Protein AF-A0A941ITP2-F1 (afdb_monomer_lite)

pLDDT: mean 95.42, std 4.67, range [64.19, 98.06]

InterPro domains:
  IPR043502 DNA/RN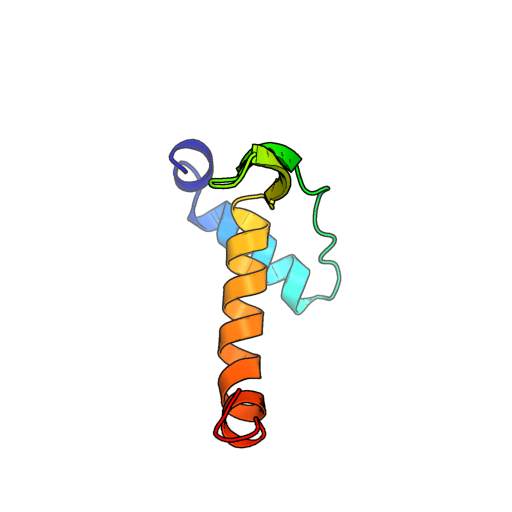A polymerase superfamily [SSF56672] (3-73)

Organism: NCBI:txid1508375

Sequence (74 aa):
MAEFEKDLKNNLYRIWNRMSSGAYFPPEVKAVAIPKSGGGTRILGVPSVGDRVAQTVVAAHLSVRVEPVFHPDS

Foldseek 3Di:
DVVCVVPVVVLVVVLVVCVVVVNDDFDFFDWDWDADPVGDTDTDGHGDP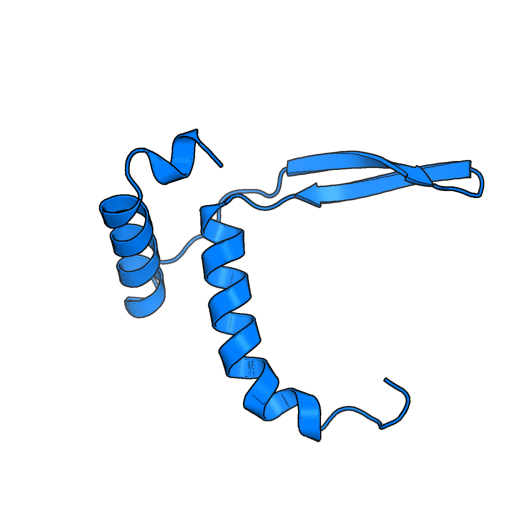SVVVVVVVVCVVVCVPCVVVDDPVD

Structure (mmCIF, N/CA/C/O backbone):
data_AF-A0A941ITP2-F1
#
_entry.id   AF-A0A941ITP2-F1
#
loop_
_atom_site.group_PDB
_atom_site.id
_atom_site.type_symbol
_atom_site.label_atom_id
_atom_site.label_alt_id
_atom_site.label_comp_id
_atom_site.label_asym_id
_atom_site.label_entity_id
_atom_site.label_seq_id
_atom_site.pdbx_PDB_ins_code
_atom_site.Cartn_x
_atom_site.Cartn_y
_atom_site.Cartn_z
_atom_site.occupancy
_atom_site.B_iso_or_equiv
_atom_site.auth_seq_id
_atom_site.auth_comp_id
_atom_site.auth_asym_id
_atom_site.auth_atom_id
_atom_site.pdbx_PDB_model_num
ATOM 1 N N . MET A 1 1 ? 3.323 8.768 8.779 1.00 64.19 1 MET A N 1
ATOM 2 C CA . MET A 1 1 ? 4.028 9.063 7.512 1.00 64.19 1 MET A CA 1
ATOM 3 C C . MET A 1 1 ? 5.419 9.585 7.814 1.00 64.19 1 MET A C 1
ATOM 5 O O . MET A 1 1 ? 6.359 8.924 7.403 1.00 64.19 1 MET A O 1
ATOM 9 N N . ALA A 1 2 ? 5.537 10.604 8.677 1.00 82.38 2 ALA A N 1
ATOM 10 C CA . ALA A 1 2 ? 6.814 11.129 9.173 1.00 82.38 2 ALA A CA 1
ATOM 11 C C . ALA A 1 2 ? 7.866 10.058 9.536 1.00 82.38 2 ALA A C 1
ATOM 13 O O . ALA A 1 2 ? 9.012 10.181 9.133 1.00 82.38 2 ALA A O 1
ATOM 14 N N . GLU A 1 3 ? 7.492 8.974 10.228 1.00 89.75 3 GLU A N 1
ATOM 15 C CA . GLU A 1 3 ? 8.440 7.897 10.577 1.00 89.75 3 GLU A CA 1
ATOM 16 C C . GLU A 1 3 ? 9.008 7.149 9.356 1.00 89.75 3 GLU A C 1
ATOM 18 O O . GLU A 1 3 ? 10.197 6.859 9.302 1.00 89.75 3 GLU A O 1
ATOM 23 N N . PHE A 1 4 ? 8.171 6.855 8.357 1.00 92.19 4 PHE A N 1
ATOM 24 C CA . PHE A 1 4 ? 8.580 6.133 7.146 1.00 92.19 4 PHE A CA 1
ATOM 25 C C . PHE A 1 4 ? 9.452 7.010 6.236 1.00 92.19 4 PHE A C 1
ATOM 27 O O . PHE A 1 4 ? 10.378 6.524 5.589 1.00 92.19 4 PHE A O 1
ATOM 34 N N . GLU A 1 5 ? 9.164 8.309 6.204 1.00 94.38 5 GLU A N 1
ATOM 35 C CA . GLU A 1 5 ? 9.858 9.285 5.360 1.00 94.38 5 GLU A CA 1
ATOM 36 C C . GLU A 1 5 ? 11.256 9.645 5.877 1.00 94.38 5 GLU A C 1
ATOM 38 O O . GLU A 1 5 ? 12.117 9.991 5.070 1.00 94.38 5 GLU A O 1
ATOM 43 N N . LYS A 1 6 ? 11.523 9.488 7.185 1.00 97.12 6 LYS A N 1
ATOM 44 C CA . LYS A 1 6 ? 12.860 9.696 7.778 1.00 97.12 6 LYS A CA 1
ATOM 45 C C . LYS A 1 6 ? 13.960 8.890 7.079 1.00 97.12 6 LYS A C 1
ATOM 47 O O . LYS A 1 6 ? 15.084 9.368 6.986 1.00 97.12 6 LYS A O 1
ATOM 52 N N . ASP A 1 7 ? 13.636 7.694 6.584 1.00 96.69 7 ASP A N 1
ATOM 53 C CA . ASP A 1 7 ? 14.563 6.825 5.848 1.00 96.69 7 ASP A CA 1
ATOM 54 C C . ASP A 1 7 ? 13.968 6.367 4.505 1.00 96.69 7 ASP A C 1
ATOM 56 O O . ASP A 1 7 ? 13.962 5.187 4.140 1.00 96.69 7 ASP A O 1
ATOM 60 N N . LEU A 1 8 ? 13.395 7.326 3.768 1.00 96.75 8 LEU A N 1
ATOM 61 C CA . LEU A 1 8 ? 12.585 7.058 2.579 1.00 96.75 8 LEU A CA 1
ATOM 62 C C . LEU A 1 8 ? 13.306 6.189 1.539 1.00 96.75 8 LEU A C 1
ATOM 64 O O . LEU A 1 8 ? 12.743 5.204 1.067 1.00 96.75 8 LEU A O 1
ATOM 68 N N . LYS A 1 9 ? 14.552 6.527 1.181 1.00 97.69 9 LYS A N 1
ATOM 69 C CA . LYS A 1 9 ? 15.293 5.820 0.121 1.00 97.69 9 LYS A CA 1
ATOM 70 C C . LYS A 1 9 ? 15.511 4.346 0.461 1.00 97.69 9 LYS A C 1
ATOM 72 O O . LYS A 1 9 ? 15.247 3.489 -0.379 1.00 97.69 9 LYS A O 1
ATOM 77 N N . ASN A 1 10 ? 15.944 4.044 1.684 1.00 97.94 10 ASN A N 1
ATOM 78 C CA . ASN A 1 10 ? 16.179 2.662 2.097 1.00 97.94 10 ASN A CA 1
ATOM 79 C C . ASN A 1 10 ? 14.866 1.893 2.249 1.00 97.94 10 ASN A C 1
ATOM 81 O O . ASN A 1 10 ? 14.790 0.727 1.859 1.00 97.94 10 ASN A O 1
ATOM 85 N N . ASN A 1 11 ? 13.818 2.540 2.765 1.00 97.06 11 ASN A N 1
ATOM 86 C CA . ASN A 1 11 ? 12.497 1.931 2.869 1.00 97.06 11 ASN A CA 1
ATOM 87 C C . ASN A 1 11 ? 11.940 1.554 1.488 1.00 97.06 11 ASN A C 1
ATOM 89 O O . ASN A 1 11 ? 11.485 0.425 1.302 1.00 97.06 11 ASN A O 1
ATOM 93 N N . LEU A 1 12 ? 12.051 2.443 0.496 1.00 97.19 12 LEU A N 1
ATOM 94 C CA . LEU A 1 12 ? 11.652 2.152 -0.885 1.00 97.19 12 LEU A CA 1
ATOM 95 C C . LEU A 1 12 ? 12.523 1.064 -1.523 1.00 97.19 12 LEU A C 1
ATOM 97 O O . LEU A 1 12 ? 11.987 0.156 -2.157 1.00 97.19 12 LEU A O 1
ATOM 101 N N . TYR A 1 13 ? 13.843 1.100 -1.312 1.00 97.56 13 TYR A N 1
ATOM 102 C CA . TYR A 1 13 ? 14.753 0.069 -1.816 1.00 97.56 13 TYR A CA 1
ATOM 103 C C . TYR A 1 13 ? 14.397 -1.325 -1.281 1.00 97.56 13 TYR A C 1
ATOM 105 O O . TYR A 1 13 ? 14.333 -2.285 -2.049 1.00 97.56 13 TYR A O 1
ATOM 113 N N . ARG A 1 14 ? 14.107 -1.443 0.022 1.00 96.12 14 ARG A N 1
ATOM 114 C CA . ARG A 1 14 ? 13.694 -2.712 0.646 1.00 96.12 14 ARG A CA 1
ATOM 115 C C . ARG A 1 14 ? 12.395 -3.249 0.048 1.00 96.12 14 ARG A C 1
ATOM 117 O O . ARG A 1 14 ? 12.311 -4.448 -0.204 1.00 96.12 14 ARG A O 1
ATOM 124 N N . ILE A 1 15 ? 11.403 -2.384 -0.176 1.00 96.81 15 ILE A N 1
ATOM 125 C CA . ILE A 1 15 ? 10.125 -2.774 -0.793 1.00 96.81 15 ILE A CA 1
ATOM 126 C C . ILE A 1 15 ? 10.366 -3.271 -2.217 1.00 96.81 15 ILE A C 1
ATOM 128 O O . ILE A 1 15 ? 9.964 -4.386 -2.543 1.00 96.81 15 ILE A O 1
ATOM 132 N N . TRP A 1 16 ? 11.072 -2.482 -3.033 1.00 97.25 16 TRP A N 1
ATOM 133 C CA . TRP A 1 16 ? 11.382 -2.838 -4.415 1.00 97.25 16 TRP A CA 1
ATOM 134 C C . TRP A 1 16 ? 12.119 -4.175 -4.508 1.00 97.25 16 TRP A C 1
ATOM 136 O O . TRP A 1 16 ? 11.675 -5.047 -5.246 1.00 97.25 16 TRP A O 1
ATOM 146 N N . ASN A 1 17 ? 13.187 -4.362 -3.725 1.00 98.06 17 ASN A N 1
ATOM 147 C CA . ASN A 1 17 ? 13.993 -5.584 -3.740 1.00 98.06 17 ASN A CA 1
ATOM 148 C C . ASN A 1 17 ? 13.147 -6.819 -3.382 1.00 98.06 17 ASN A C 1
ATOM 150 O O . ASN A 1 17 ? 13.194 -7.835 -4.071 1.00 98.06 17 ASN A O 1
ATOM 154 N N . ARG A 1 18 ? 12.316 -6.725 -2.339 1.00 97.56 18 ARG A N 1
ATOM 155 C CA . ARG A 1 18 ? 11.444 -7.833 -1.924 1.00 97.56 18 ARG A CA 1
ATOM 156 C C . ARG A 1 18 ? 10.359 -8.138 -2.955 1.00 97.56 18 ARG A C 1
ATOM 158 O O . ARG A 1 18 ? 10.104 -9.304 -3.231 1.00 97.56 18 ARG A O 1
ATOM 165 N N . MET A 1 19 ? 9.729 -7.114 -3.532 1.00 96.44 19 MET A N 1
ATOM 166 C CA . MET A 1 19 ? 8.707 -7.305 -4.565 1.00 96.44 19 MET A CA 1
ATOM 167 C C . MET A 1 19 ? 9.290 -7.914 -5.841 1.00 96.44 19 MET A C 1
ATOM 169 O O . MET A 1 19 ? 8.704 -8.843 -6.387 1.00 96.44 19 MET A O 1
ATOM 173 N N . SER A 1 20 ? 10.442 -7.424 -6.304 1.00 96.44 20 SER A N 1
ATOM 174 C CA . SER A 1 20 ? 11.059 -7.893 -7.548 1.00 96.44 20 SER A CA 1
ATOM 175 C C . SER A 1 20 ? 11.674 -9.288 -7.428 1.00 96.44 20 SER A C 1
ATOM 177 O O . SER A 1 20 ? 11.683 -10.030 -8.405 1.00 96.44 20 SER A O 1
ATOM 179 N N . SER A 1 21 ? 12.140 -9.672 -6.236 1.00 97.44 21 SER A N 1
ATOM 180 C CA . SER A 1 21 ? 12.658 -11.021 -5.960 1.00 97.44 21 SER A CA 1
ATOM 181 C C . SER A 1 21 ? 11.573 -12.059 -5.653 1.00 97.44 21 SER A C 1
ATOM 183 O O . SER A 1 21 ? 11.884 -13.242 -5.541 1.00 97.44 21 SER A O 1
ATOM 185 N N . GLY A 1 22 ? 10.314 -11.641 -5.479 1.00 95.56 22 GLY A N 1
ATOM 186 C CA . GLY A 1 22 ? 9.229 -12.516 -5.023 1.00 95.56 22 GLY A CA 1
ATOM 187 C C . GLY A 1 22 ? 9.261 -12.839 -3.522 1.00 95.56 22 GLY A C 1
ATOM 188 O O . GLY A 1 22 ? 8.424 -13.597 -3.045 1.00 95.56 22 GLY A O 1
ATOM 189 N N . ALA A 1 23 ? 10.179 -12.243 -2.755 1.00 95.94 23 ALA A N 1
ATOM 190 C CA . ALA A 1 23 ? 10.310 -12.430 -1.308 1.00 95.94 23 ALA A CA 1
ATOM 191 C C . ALA A 1 23 ? 9.498 -11.409 -0.479 1.00 95.94 23 ALA A C 1
ATOM 193 O O . ALA A 1 23 ? 9.784 -11.173 0.699 1.00 95.94 23 ALA A O 1
ATOM 194 N N . TYR A 1 24 ? 8.510 -10.745 -1.085 1.00 95.56 24 TYR A N 1
ATOM 195 C CA . TYR A 1 24 ? 7.656 -9.789 -0.387 1.00 95.56 24 TYR A CA 1
ATOM 196 C C . TYR A 1 24 ? 6.610 -10.504 0.464 1.00 95.56 24 TYR A C 1
ATOM 198 O O . TYR A 1 24 ? 5.698 -11.137 -0.059 1.00 95.56 24 TYR A O 1
ATOM 206 N N . PHE A 1 25 ? 6.718 -10.343 1.782 1.00 94.75 25 PHE A N 1
ATOM 207 C CA . PHE A 1 25 ? 5.706 -10.780 2.736 1.00 94.75 25 PHE A CA 1
ATOM 208 C C . PHE A 1 25 ? 5.135 -9.550 3.459 1.00 94.75 25 PHE A C 1
ATOM 210 O O . PHE A 1 25 ? 5.879 -8.902 4.207 1.00 94.75 25 PHE A O 1
ATOM 217 N N . PRO A 1 26 ? 3.867 -9.173 3.205 1.00 93.06 26 PRO A N 1
ATOM 218 C CA . PRO A 1 26 ? 3.256 -8.023 3.859 1.00 93.06 26 PRO A CA 1
ATOM 219 C C . PRO A 1 26 ? 3.052 -8.297 5.360 1.00 93.06 26 PRO A C 1
ATOM 221 O O . PRO A 1 26 ? 2.659 -9.408 5.723 1.00 93.06 26 PRO A O 1
ATOM 224 N N . PRO A 1 27 ? 3.297 -7.319 6.251 1.00 93.56 27 PRO A N 1
ATOM 225 C CA . PRO A 1 27 ? 2.893 -7.417 7.647 1.00 93.56 27 PRO A CA 1
ATOM 226 C C . PRO A 1 27 ? 1.364 -7.432 7.802 1.00 93.56 27 PRO A C 1
ATOM 228 O O . PRO A 1 27 ? 0.604 -7.102 6.889 1.00 93.56 27 PRO A O 1
ATOM 231 N N . GLU A 1 28 ? 0.915 -7.787 9.003 1.00 96.38 28 GLU A N 1
ATOM 232 C CA . GLU A 1 28 ? -0.504 -7.804 9.355 1.00 96.38 28 GLU A CA 1
ATOM 233 C C . GLU A 1 28 ? -1.156 -6.418 9.221 1.00 96.38 28 GLU A C 1
ATOM 235 O O . GLU A 1 28 ? -0.568 -5.378 9.541 1.00 96.38 28 GLU A O 1
ATOM 240 N N . VAL A 1 29 ? -2.416 -6.403 8.778 1.00 97.31 29 VAL A N 1
ATOM 241 C CA . VAL A 1 29 ? -3.224 -5.180 8.704 1.00 97.31 29 VAL A CA 1
ATOM 242 C C . VAL A 1 29 ? -3.769 -4.806 10.082 1.00 97.31 29 VAL A C 1
ATOM 244 O O . VAL A 1 29 ? -4.249 -5.653 10.834 1.00 97.31 29 VAL A O 1
ATOM 247 N N . LYS A 1 30 ? -3.761 -3.512 10.417 1.00 97.31 30 LYS A N 1
ATOM 248 C CA . LYS A 1 30 ? -4.305 -3.023 11.690 1.00 97.31 30 LYS A CA 1
ATOM 249 C C . LYS A 1 30 ? -5.828 -2.909 11.619 1.00 97.31 30 LYS A C 1
ATOM 251 O O . LYS A 1 30 ? -6.341 -2.128 10.822 1.00 97.31 30 LYS A O 1
ATOM 256 N N . ALA A 1 31 ? -6.545 -3.607 12.497 1.00 97.75 31 ALA A N 1
ATOM 257 C CA . ALA A 1 31 ? -7.990 -3.450 12.645 1.00 97.75 31 ALA A CA 1
ATOM 258 C C . ALA A 1 31 ? -8.337 -2.127 13.354 1.00 97.75 31 ALA A C 1
ATOM 260 O O . ALA A 1 31 ? -7.860 -1.854 14.458 1.00 97.75 31 ALA A O 1
ATOM 261 N N . VAL A 1 32 ? -9.179 -1.303 12.728 1.00 98.00 32 VAL A N 1
ATOM 262 C CA . VAL A 1 32 ? -9.657 -0.031 13.287 1.00 98.00 32 VAL A CA 1
ATOM 263 C C . VAL A 1 32 ? -11.177 0.015 13.222 1.00 98.00 32 VAL A C 1
ATOM 265 O O . VAL A 1 32 ? -11.761 0.011 12.142 1.00 98.00 32 VAL A O 1
ATOM 268 N N . ALA A 1 33 ? -11.822 0.074 14.384 1.00 97.62 33 ALA A N 1
ATOM 269 C CA . ALA A 1 33 ? -13.261 0.270 14.490 1.00 97.62 33 ALA A CA 1
ATOM 270 C C . ALA A 1 33 ? -13.630 1.736 14.228 1.00 97.62 33 ALA A C 1
ATOM 272 O O . ALA A 1 33 ? -13.111 2.634 14.888 1.00 97.62 33 ALA A O 1
ATOM 273 N N . ILE A 1 34 ? -14.553 1.970 13.294 1.00 97.19 34 ILE A N 1
ATOM 274 C CA . ILE A 1 34 ? -15.135 3.288 13.019 1.00 97.19 34 ILE A CA 1
ATOM 275 C C . ILE A 1 34 ? -16.670 3.224 13.073 1.00 97.19 34 ILE A C 1
ATOM 277 O O . ILE A 1 34 ? -17.253 2.193 12.716 1.00 97.19 34 ILE A O 1
ATOM 281 N N . PRO A 1 35 ? -17.357 4.293 13.507 1.00 97.25 35 PRO A N 1
ATOM 282 C CA . PRO A 1 35 ? -18.816 4.344 13.483 1.00 97.25 35 PRO A CA 1
ATOM 283 C C . PRO A 1 35 ? -19.349 4.432 12.044 1.00 97.25 35 PRO A C 1
ATOM 285 O O . PRO A 1 35 ? -18.752 5.083 11.185 1.00 97.25 35 PRO A O 1
ATOM 288 N N . LYS A 1 36 ? -20.491 3.791 11.772 1.00 96.38 36 LYS A N 1
ATOM 289 C CA . LYS A 1 36 ? -21.263 4.004 10.534 1.00 96.38 36 LYS A CA 1
ATOM 290 C C . LYS A 1 36 ? -22.257 5.152 10.727 1.00 96.38 36 LYS A C 1
ATOM 292 O O . LYS A 1 36 ? -22.801 5.319 11.814 1.00 96.38 36 LYS A O 1
ATOM 297 N N . SER A 1 37 ? -22.564 5.875 9.650 1.00 91.06 37 SER A N 1
ATOM 298 C CA . SER A 1 37 ? -23.558 6.961 9.658 1.00 91.06 37 SER A CA 1
ATOM 299 C C . SER A 1 37 ? -24.961 6.503 10.081 1.00 91.06 37 SER A C 1
ATOM 301 O O . SER A 1 37 ? -25.654 7.239 10.769 1.00 91.06 37 SER A O 1
ATOM 303 N N . GLY A 1 38 ? -25.364 5.279 9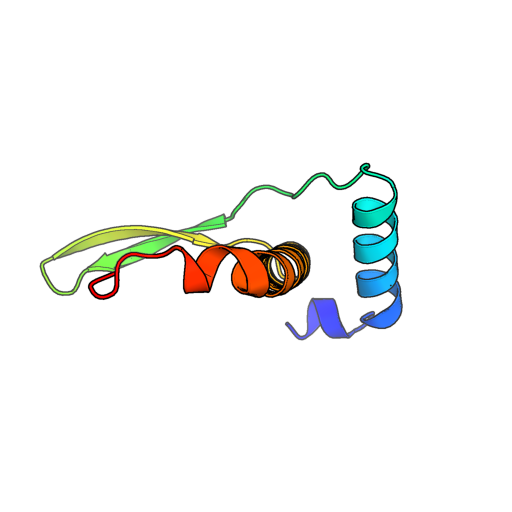.718 1.00 90.94 38 GLY A N 1
ATOM 304 C CA . GLY A 1 38 ? -26.658 4.680 10.083 1.00 90.94 38 GLY A CA 1
ATOM 305 C C . GLY A 1 38 ? -26.665 3.876 11.389 1.00 90.94 38 GLY A C 1
ATOM 306 O O . GLY A 1 38 ? -27.590 3.102 11.613 1.00 90.94 38 GLY A O 1
ATOM 307 N N . GLY A 1 39 ? -25.629 4.002 12.224 1.00 91.81 39 GLY A N 1
ATOM 308 C CA . GLY A 1 39 ? -25.469 3.215 13.448 1.00 91.81 39 GLY A CA 1
ATOM 309 C C . GLY A 1 39 ? -24.652 1.928 13.267 1.00 91.81 39 GLY A C 1
ATOM 310 O O . GLY A 1 39 ? -24.487 1.391 12.168 1.00 91.81 39 GLY A O 1
ATOM 311 N N . GLY A 1 40 ? -24.096 1.445 14.380 1.00 95.31 40 GLY A N 1
ATOM 312 C CA . GLY A 1 40 ? -23.172 0.310 14.417 1.00 95.31 40 GLY A CA 1
ATOM 313 C C . GLY A 1 40 ? -21.727 0.665 14.041 1.00 95.31 40 GLY A C 1
ATOM 314 O O . GLY A 1 40 ? -21.366 1.828 13.845 1.00 95.31 40 GLY A O 1
ATOM 315 N N . THR A 1 41 ? -20.886 -0.364 13.937 1.00 96.75 41 THR A N 1
ATOM 316 C CA . THR A 1 41 ? -19.435 -0.235 13.726 1.00 96.75 41 THR A CA 1
ATOM 317 C C . THR A 1 41 ? -19.010 -0.905 12.418 1.00 96.75 41 THR A C 1
ATOM 319 O O . THR A 1 41 ? -19.547 -1.939 12.018 1.00 96.75 41 THR A O 1
ATOM 322 N N . ARG A 1 42 ? -18.033 -0.314 11.727 1.00 97.31 42 ARG A N 1
ATOM 323 C CA . ARG A 1 42 ? -17.287 -0.925 10.622 1.00 97.31 42 ARG A CA 1
ATOM 324 C C . ARG A 1 42 ? -15.840 -1.104 11.065 1.00 97.31 42 ARG A C 1
ATOM 326 O O . ARG A 1 42 ? -15.230 -0.154 11.542 1.00 97.31 42 ARG A O 1
ATOM 333 N N . ILE A 1 43 ? -15.290 -2.297 10.882 1.00 97.56 43 ILE A N 1
ATOM 334 C CA . ILE A 1 43 ? -13.857 -2.531 11.063 1.00 97.56 43 ILE A CA 1
ATOM 335 C C . ILE A 1 43 ? -13.155 -2.245 9.733 1.00 97.56 43 ILE A C 1
ATOM 337 O O . ILE A 1 43 ? -13.540 -2.796 8.703 1.00 97.56 43 ILE A O 1
ATOM 341 N N . LEU A 1 44 ? -12.150 -1.372 9.746 1.00 97.75 44 LEU A N 1
ATOM 342 C CA . LEU A 1 44 ? -11.234 -1.145 8.632 1.00 97.75 44 LEU A CA 1
ATOM 343 C C . LEU A 1 44 ? -9.940 -1.926 8.857 1.00 97.75 44 LEU A C 1
ATOM 345 O O . LEU A 1 44 ? -9.383 -1.886 9.952 1.00 97.75 44 LEU A O 1
ATOM 349 N N . GLY A 1 45 ? -9.444 -2.589 7.813 1.00 97.50 45 GLY A N 1
ATOM 350 C CA . GLY A 1 45 ? -8.082 -3.116 7.775 1.00 97.50 45 GLY A CA 1
ATOM 351 C C . GLY A 1 45 ? -7.139 -2.046 7.238 1.00 97.50 45 GLY A C 1
ATOM 352 O O . GLY A 1 45 ? -7.187 -1.722 6.056 1.00 97.50 45 GLY A O 1
ATOM 353 N N . VAL A 1 46 ? -6.303 -1.471 8.101 1.00 97.25 46 VAL A N 1
ATOM 354 C CA . VAL A 1 46 ? -5.355 -0.414 7.738 1.00 97.25 46 VAL A CA 1
ATOM 355 C C . VAL A 1 46 ? -3.970 -1.035 7.507 1.00 97.25 46 VAL A C 1
ATOM 357 O O . VAL A 1 46 ? -3.309 -1.404 8.481 1.00 97.25 46 VAL A O 1
ATOM 360 N N . PRO A 1 47 ? -3.506 -1.162 6.249 1.00 97.19 47 PRO A N 1
ATOM 361 C CA . PRO A 1 47 ? -2.166 -1.668 5.938 1.00 97.19 47 PRO A CA 1
ATOM 362 C C . PRO A 1 47 ? -1.058 -0.697 6.372 1.00 97.19 47 PRO A C 1
ATOM 364 O O . PRO A 1 47 ? -1.305 0.498 6.585 1.00 97.19 47 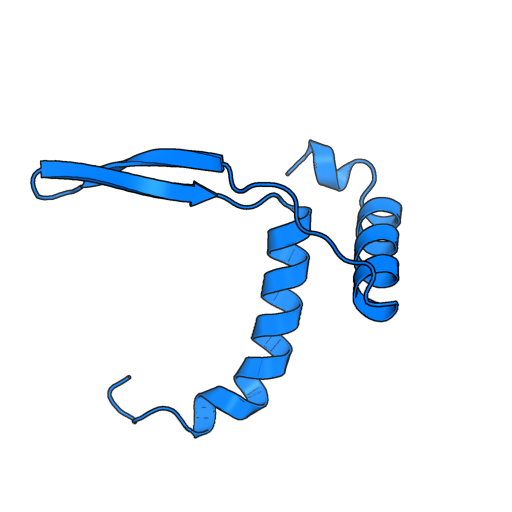PRO A O 1
ATOM 367 N N . SER A 1 48 ? 0.184 -1.186 6.464 1.00 95.94 48 SER A N 1
ATOM 368 C CA . SER A 1 48 ? 1.353 -0.344 6.747 1.00 95.94 48 SER A CA 1
ATOM 369 C C . SER A 1 48 ? 1.614 0.673 5.621 1.00 95.94 48 SER A C 1
ATOM 371 O O . SER A 1 48 ? 1.055 0.577 4.530 1.00 95.94 48 SER A O 1
ATOM 373 N N . VAL A 1 49 ? 2.464 1.683 5.860 1.00 96.06 49 VAL A N 1
ATOM 374 C CA . VAL A 1 49 ? 2.835 2.644 4.795 1.00 96.06 49 VAL A CA 1
ATOM 375 C C . VAL A 1 49 ? 3.508 1.921 3.623 1.00 96.06 49 VAL A C 1
ATOM 377 O O . VAL A 1 49 ? 3.160 2.190 2.478 1.00 96.06 49 VAL A O 1
ATOM 380 N N . GLY A 1 50 ? 4.417 0.981 3.905 1.00 96.00 50 GLY A N 1
ATOM 381 C CA . GLY A 1 50 ? 5.115 0.217 2.870 1.00 96.00 50 GLY A CA 1
ATOM 382 C C . GLY A 1 50 ? 4.168 -0.643 2.033 1.00 96.00 50 GLY A C 1
ATOM 383 O O . GLY A 1 50 ? 4.260 -0.632 0.809 1.00 96.00 50 GLY A O 1
ATOM 384 N N . ASP A 1 51 ? 3.190 -1.288 2.673 1.00 96.75 51 ASP A N 1
ATOM 385 C CA . ASP A 1 51 ? 2.176 -2.070 1.958 1.00 96.75 51 ASP A CA 1
ATOM 386 C C . ASP A 1 51 ? 1.290 -1.207 1.078 1.00 96.75 51 ASP A C 1
ATOM 388 O O . ASP A 1 51 ? 0.972 -1.609 -0.033 1.00 96.75 51 ASP A O 1
ATOM 392 N N . ARG A 1 52 ? 0.911 -0.006 1.529 1.00 96.88 52 ARG A N 1
ATOM 393 C CA . ARG A 1 52 ? 0.136 0.907 0.678 1.00 96.88 52 ARG A CA 1
ATOM 394 C C . ARG A 1 52 ? 0.918 1.329 -0.556 1.00 96.88 52 ARG A C 1
ATOM 396 O O . ARG A 1 52 ? 0.317 1.443 -1.620 1.00 96.88 52 ARG A O 1
ATOM 403 N N . VAL A 1 53 ? 2.234 1.522 -0.439 1.00 96.56 53 VAL A N 1
ATOM 404 C CA . VAL A 1 53 ? 3.099 1.787 -1.599 1.00 96.56 53 VAL A CA 1
ATOM 405 C C . VAL A 1 53 ? 3.090 0.580 -2.538 1.00 96.56 53 VAL A C 1
ATOM 407 O O . VAL A 1 53 ? 2.782 0.740 -3.717 1.00 96.56 53 VAL A O 1
ATOM 410 N N . ALA A 1 54 ? 3.343 -0.624 -2.018 1.00 96.88 54 ALA A N 1
ATOM 411 C CA . ALA A 1 54 ? 3.344 -1.855 -2.809 1.00 96.88 54 ALA A CA 1
ATOM 412 C C . ALA A 1 54 ? 1.998 -2.094 -3.521 1.00 96.88 54 ALA A C 1
ATOM 414 O O . ALA A 1 54 ? 1.961 -2.292 -4.735 1.00 96.88 54 ALA A O 1
ATOM 415 N N . GLN A 1 55 ? 0.886 -2.000 -2.787 1.00 97.44 55 GLN A N 1
ATOM 416 C CA . GLN A 1 55 ? -0.472 -2.169 -3.309 1.00 97.44 55 GLN A CA 1
ATOM 417 C C . GLN A 1 55 ? -0.806 -1.126 -4.375 1.00 97.44 55 GLN A C 1
ATOM 419 O O . GLN A 1 55 ? -1.343 -1.488 -5.415 1.00 97.44 55 GLN A O 1
ATOM 424 N N . THR A 1 56 ? -0.451 0.146 -4.159 1.00 97.75 56 THR A N 1
ATOM 425 C CA . THR A 1 56 ? -0.698 1.218 -5.140 1.00 97.75 56 THR A CA 1
ATOM 426 C C . THR A 1 56 ? 0.070 0.981 -6.437 1.00 97.75 56 THR A C 1
ATOM 428 O O . THR A 1 56 ? -0.492 1.153 -7.514 1.00 97.75 56 THR A O 1
ATOM 431 N N . VAL A 1 57 ? 1.335 0.550 -6.359 1.00 96.88 57 VAL A N 1
ATOM 432 C CA . VAL A 1 57 ? 2.144 0.243 -7.551 1.00 96.88 57 VAL A CA 1
ATOM 433 C C . VAL A 1 57 ? 1.534 -0.914 -8.342 1.00 96.88 57 VAL A C 1
ATOM 435 O O . VAL A 1 57 ? 1.381 -0.812 -9.560 1.00 96.88 57 VAL A O 1
ATOM 438 N N . VAL A 1 58 ? 1.147 -1.994 -7.654 1.00 96.31 58 VAL A N 1
ATOM 439 C CA . VAL A 1 58 ? 0.497 -3.151 -8.285 1.00 96.31 58 VAL A CA 1
ATOM 440 C C . VAL A 1 58 ? -0.838 -2.748 -8.909 1.00 96.31 58 VAL A C 1
ATOM 442 O O . VAL A 1 58 ? -1.073 -3.057 -10.075 1.00 96.31 58 VAL A O 1
ATOM 445 N N . ALA A 1 59 ? -1.681 -2.018 -8.176 1.00 97.62 59 ALA A N 1
ATOM 446 C CA . ALA A 1 59 ? -2.964 -1.535 -8.674 1.00 97.62 59 ALA A CA 1
ATOM 447 C C . ALA A 1 59 ? -2.784 -0.668 -9.924 1.00 97.62 59 ALA A C 1
ATOM 449 O O . ALA A 1 59 ? -3.408 -0.947 -10.938 1.00 97.62 59 ALA A O 1
ATOM 450 N N . ALA A 1 60 ? -1.860 0.297 -9.909 1.00 97.75 60 ALA A N 1
ATOM 451 C CA . ALA A 1 60 ? -1.597 1.160 -11.059 1.00 97.75 60 ALA A CA 1
ATOM 452 C C . ALA A 1 60 ? -1.196 0.369 -12.316 1.00 97.75 60 ALA A C 1
ATOM 454 O O . ALA A 1 60 ? -1.641 0.692 -13.414 1.00 97.75 60 ALA A O 1
ATOM 455 N N . HIS A 1 61 ? -0.381 -0.681 -12.170 1.00 96.62 61 HIS A N 1
ATOM 456 C CA . HIS A 1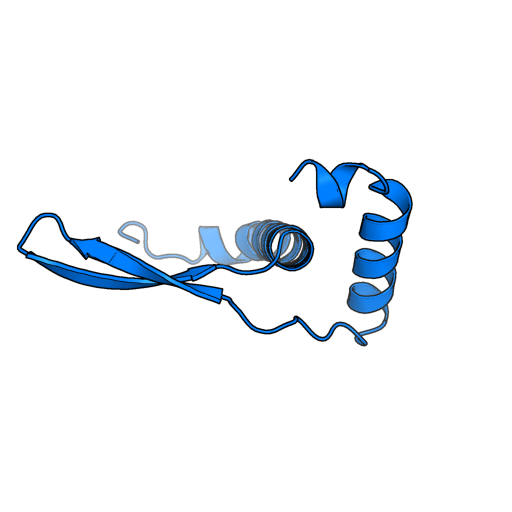 61 ? -0.014 -1.548 -13.295 1.00 96.62 61 HIS A CA 1
ATOM 457 C C . HIS A 1 61 ? -1.175 -2.421 -13.778 1.00 96.62 61 HIS A C 1
ATOM 459 O O . HIS A 1 61 ? -1.346 -2.605 -14.984 1.00 96.62 61 HIS A O 1
ATOM 465 N N . LEU A 1 62 ? -1.963 -2.976 -12.856 1.00 97.31 62 LEU A N 1
ATOM 466 C CA . LEU A 1 62 ? -3.094 -3.831 -13.206 1.00 97.31 62 LEU A CA 1
ATOM 467 C C . LEU A 1 62 ? -4.231 -3.033 -13.844 1.00 97.31 62 LEU A C 1
ATOM 469 O O . LEU A 1 62 ? -4.780 -3.492 -14.843 1.00 97.31 62 LEU A O 1
ATOM 473 N N . SER A 1 63 ? -4.542 -1.840 -13.329 1.00 97.31 63 SER A N 1
ATOM 474 C CA . SER A 1 63 ? -5.628 -0.973 -13.807 1.00 97.31 63 SER A CA 1
ATOM 475 C C . SER A 1 63 ? -5.537 -0.690 -15.304 1.00 97.31 63 SER A C 1
ATOM 477 O O . SER A 1 63 ? -6.548 -0.770 -15.989 1.00 97.31 63 SER A O 1
ATOM 479 N N . VAL A 1 64 ? -4.336 -0.507 -15.865 1.00 97.31 64 VAL A N 1
ATOM 480 C CA . VAL A 1 64 ? -4.154 -0.331 -17.324 1.00 97.31 64 VAL A CA 1
ATOM 481 C C . VAL A 1 64 ? -4.803 -1.460 -18.138 1.00 97.31 64 VAL A C 1
ATOM 483 O O . VAL A 1 64 ? -5.271 -1.241 -19.252 1.00 97.31 64 VAL A O 1
ATOM 486 N N . ARG A 1 65 ? -4.832 -2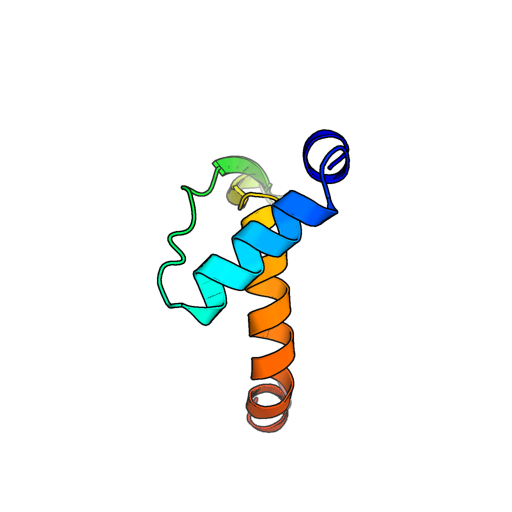.676 -17.586 1.00 96.69 65 ARG A N 1
ATOM 487 C CA . ARG A 1 65 ? -5.382 -3.868 -18.238 1.00 96.69 65 ARG A CA 1
ATOM 488 C C . ARG A 1 65 ? -6.799 -4.198 -17.788 1.00 96.69 65 ARG A C 1
ATOM 490 O O . ARG A 1 65 ? -7.540 -4.755 -18.589 1.00 96.69 65 ARG A O 1
ATOM 497 N N . VAL A 1 66 ? -7.147 -3.931 -16.528 1.00 96.06 66 VAL A N 1
ATOM 498 C CA . VAL A 1 66 ? -8.444 -4.348 -15.969 1.00 96.06 66 VAL A CA 1
ATOM 499 C C . VAL A 1 66 ? -9.539 -3.305 -16.154 1.00 96.06 66 VAL A C 1
ATOM 501 O O . VAL A 1 66 ? -10.668 -3.697 -16.422 1.00 96.06 66 VAL A O 1
ATOM 504 N N . GLU A 1 67 ? -9.217 -2.007 -16.107 1.00 96.19 67 GLU A N 1
ATOM 505 C CA . GLU A 1 67 ? -10.217 -0.937 -16.252 1.00 96.19 67 GLU A CA 1
ATOM 506 C C . GLU A 1 67 ? -11.016 -1.042 -17.562 1.00 96.19 67 GLU A C 1
ATOM 508 O O . GLU A 1 67 ? -12.241 -0.973 -17.508 1.00 96.19 67 GLU A O 1
ATOM 513 N N . PRO A 1 68 ? -10.403 -1.310 -18.737 1.00 96.31 68 PRO A N 1
ATOM 514 C CA . PRO A 1 68 ? -11.161 -1.433 -19.986 1.00 96.31 68 PRO A CA 1
ATOM 515 C C . PRO A 1 68 ? -12.086 -2.658 -20.055 1.00 96.31 68 PRO A C 1
ATOM 517 O O . PRO A 1 68 ? -12.893 -2.759 -20.975 1.00 96.31 68 PRO A O 1
ATOM 520 N N . VAL A 1 69 ? -11.918 -3.624 -19.145 1.00 96.62 69 VAL A N 1
ATOM 521 C CA . VAL A 1 69 ? -12.690 -4.876 -19.104 1.00 96.62 69 VAL A CA 1
ATOM 522 C C . VAL A 1 69 ? -13.878 -4.763 -18.147 1.00 96.62 69 VAL A C 1
ATOM 524 O O . VAL A 1 69 ? -14.790 -5.589 -18.205 1.00 96.62 69 VAL A O 1
ATOM 527 N N . PHE A 1 70 ? -13.893 -3.759 -17.267 1.00 96.56 70 PHE A N 1
ATOM 528 C CA . PHE A 1 70 ? -15.024 -3.546 -16.377 1.00 96.56 70 PHE A CA 1
ATOM 529 C C . PHE A 1 70 ? -16.297 -3.204 -17.156 1.00 96.56 70 PHE A C 1
ATOM 531 O O . PHE A 1 70 ? -16.267 -2.600 -18.229 1.00 96.56 70 PHE A O 1
ATOM 538 N N . HIS A 1 71 ? -17.439 -3.629 -16.609 1.00 96.31 71 HIS A N 1
ATOM 539 C CA . HIS A 1 71 ? -18.736 -3.252 -17.159 1.00 96.31 71 HIS A CA 1
ATOM 540 C C . HIS A 1 71 ? -18.880 -1.722 -17.068 1.00 96.31 71 HIS A C 1
ATOM 542 O O . HIS A 1 71 ? -18.471 -1.171 -16.047 1.00 96.31 71 HIS A O 1
ATOM 548 N N . PRO A 1 72 ? -19.478 -1.030 -18.055 1.00 93.00 72 PRO A N 1
ATOM 549 C CA . PRO A 1 72 ? -19.624 0.430 -18.019 1.00 93.00 72 PRO A CA 1
ATOM 550 C C . PRO A 1 72 ? -20.316 0.980 -16.763 1.00 93.00 72 PRO A C 1
ATOM 552 O O . PRO A 1 72 ? -20.029 2.098 -16.354 1.00 93.00 72 PRO A O 1
ATOM 555 N N . ASP A 1 73 ? -21.189 0.177 -16.149 1.00 93.06 73 ASP A N 1
ATOM 556 C CA . ASP A 1 73 ? -21.888 0.500 -14.893 1.00 93.06 73 ASP A CA 1
ATOM 557 C C . ASP A 1 73 ? -21.180 -0.046 -13.628 1.00 93.06 73 ASP A C 1
ATOM 559 O O . ASP A 1 73 ? -21.841 -0.285 -12.613 1.00 93.06 73 ASP A O 1
ATOM 563 N N . SER A 1 74 ? -19.870 -0.328 -13.698 1.00 81.50 74 SER A N 1
ATOM 564 C CA . SER A 1 74 ? -19.047 -0.722 -12.532 1.00 81.50 74 SER A CA 1
ATOM 565 C C . SER A 1 74 ? -18.557 0.479 -11.732 1.00 81.50 74 SER A C 1
ATOM 567 O O . SER A 1 74 ? -18.332 1.550 -12.337 1.00 81.50 74 SER A O 1
#

Radius of gyration: 16.36 Å; chains: 1; bounding box: 43×24×34 Å

Secondary structure (DSSP, 8-state):
-HHHHTTHHHHHHHHHHHHHHT---PPPPEEEEEE-TTSSEEEEEE--HHHHHHHHHHHHHHHHHHGGGS-TT-